Protein AF-A0A8J2JAC8-F1 (afdb_monomer_lite)

Radius of gyration: 37.21 Å; chains: 1; bounding box: 53×70×109 Å

pLDDT: mean 77.19, std 16.53, range [46.81, 97.12]

Sequence (144 aa):
MFAICSVCLNGLDTLPEGAPRDWRTCTTECGHIFHVVCINEWWRSVMSQTQPGYMHQFACPVCRKTSMGPYVFQVYLSSQDRTELPVDSRVAELEAQNGELRANLELKIHELEKIKAALQRKLQKEPVDLCKDLEPKYKRESSA

Foldseek 3Di:
DFQAAPQPRHTLLDDDDVHPPQQFWWADPVGHIHGLVRLVVVQVVQVVPDDPPDDRFSADPPPRDTDPDPDIGTDDDPVNPPPDPPVVVVVVVVVVVVVVVVVVVVVVVVVVVVVVVVVVVVVVPDDPPPDDPDDDPDDDDDDD

Organism: NCBI:txid39272

InterPro domains:
  IPR001841 Zinc finger, RING-type [PS50089] (5-64)
  IPR001841 Zinc finger, RING-type [SM00184] (5-63)
  IPR018957 Zinc finger, C3HC4 RING-type [PF00097] (5-63)

Structure (mmCIF, N/CA/C/O backbone):
data_AF-A0A8J2JAC8-F1
#
_entry.id   AF-A0A8J2JAC8-F1
#
loop_
_atom_site.group_PDB
_atom_site.id
_atom_site.type_symbol
_atom_site.label_atom_id
_atom_site.label_alt_id
_atom_site.label_comp_id
_atom_site.label_asym_id
_atom_site.label_entity_id
_atom_site.label_seq_id
_atom_site.pdbx_PDB_ins_code
_atom_site.Cartn_x
_atom_site.Cartn_y
_atom_site.Cartn_z
_atom_site.occupancy
_atom_site.B_iso_or_equiv
_atom_site.auth_seq_id
_atom_site.auth_comp_id
_atom_site.auth_asym_id
_atom_site.auth_atom_id
_atom_site.pdbx_PDB_model_num
ATOM 1 N N . MET A 1 1 ? 3.297 -17.879 -13.450 1.00 51.94 1 MET A N 1
ATOM 2 C CA . MET A 1 1 ? 3.959 -16.765 -14.157 1.00 51.94 1 MET A CA 1
ATOM 3 C C . MET A 1 1 ? 4.384 -15.782 -13.085 1.00 51.94 1 MET A C 1
ATOM 5 O O . MET A 1 1 ? 3.515 -15.352 -12.341 1.00 51.94 1 MET A O 1
ATOM 9 N N . PHE A 1 2 ? 5.681 -15.526 -12.922 1.00 66.06 2 PHE A N 1
ATOM 10 C CA . PHE A 1 2 ? 6.160 -14.545 -11.946 1.00 66.06 2 PHE A CA 1
ATOM 11 C C . PHE A 1 2 ? 6.122 -13.170 -12.602 1.00 66.06 2 PHE A C 1
ATOM 13 O O . PHE A 1 2 ? 6.653 -13.000 -13.700 1.00 66.06 2 PHE A O 1
ATOM 20 N N . ALA A 1 3 ? 5.448 -12.217 -11.969 1.00 83.06 3 ALA A N 1
ATOM 21 C CA . ALA A 1 3 ? 5.457 -10.839 -12.424 1.00 83.06 3 ALA A CA 1
ATOM 22 C C . ALA A 1 3 ? 6.656 -10.140 -11.766 1.00 83.06 3 ALA A C 1
ATOM 24 O O . ALA A 1 3 ? 6.818 -10.204 -10.549 1.00 83.06 3 ALA A O 1
ATOM 25 N N . ILE A 1 4 ? 7.514 -9.515 -12.573 1.00 89.12 4 ILE A N 1
ATOM 26 C CA . ILE A 1 4 ? 8.732 -8.840 -12.109 1.00 89.12 4 ILE A CA 1
ATOM 27 C C . ILE A 1 4 ? 8.602 -7.329 -12.277 1.00 89.12 4 ILE A C 1
ATOM 29 O O . ILE A 1 4 ? 7.976 -6.841 -13.221 1.00 89.12 4 ILE A O 1
ATOM 33 N N . CYS A 1 5 ? 9.202 -6.576 -11.362 1.00 90.81 5 CYS A N 1
ATOM 34 C CA . CYS A 1 5 ? 9.286 -5.130 -11.477 1.00 90.81 5 CYS A CA 1
ATOM 35 C C . CYS A 1 5 ? 10.233 -4.764 -12.617 1.00 90.81 5 CYS A C 1
ATOM 37 O O . CYS A 1 5 ? 11.400 -5.146 -12.609 1.00 90.81 5 CYS A O 1
ATOM 39 N N . SER A 1 6 ? 9.776 -3.940 -13.557 1.00 92.25 6 SER A N 1
ATOM 40 C CA . SER A 1 6 ? 10.593 -3.586 -14.728 1.00 92.25 6 SER A CA 1
ATOM 41 C C . SER A 1 6 ? 11.713 -2.570 -14.433 1.00 92.25 6 SER A C 1
ATOM 43 O O . SER A 1 6 ? 12.442 -2.191 -15.342 1.00 92.25 6 SER A O 1
ATOM 45 N N . VAL A 1 7 ? 11.843 -2.103 -13.182 1.00 91.19 7 VAL A N 1
ATOM 46 C CA . VAL A 1 7 ? 12.922 -1.198 -12.737 1.00 91.19 7 VAL A CA 1
ATOM 47 C C . VAL A 1 7 ? 13.983 -1.952 -11.939 1.00 91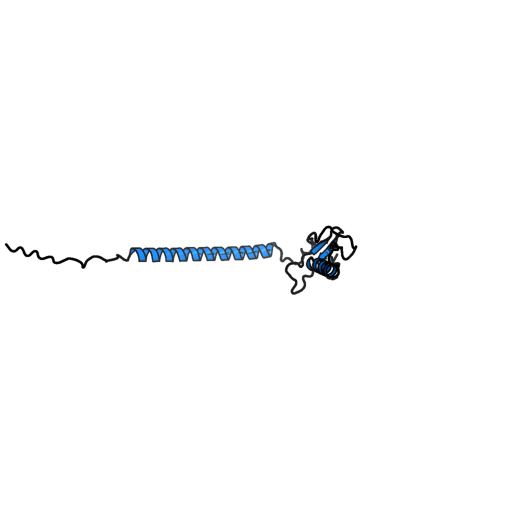.19 7 VAL A C 1
ATOM 49 O O . VAL A 1 7 ? 15.156 -1.879 -12.279 1.00 91.19 7 VAL A O 1
ATOM 52 N N . CYS A 1 8 ? 13.591 -2.682 -10.889 1.00 90.25 8 CYS A N 1
ATOM 53 C CA . CYS A 1 8 ? 14.546 -3.395 -10.030 1.00 90.25 8 CYS A CA 1
ATOM 54 C C . CYS A 1 8 ? 14.734 -4.871 -10.394 1.00 90.25 8 CYS A C 1
ATOM 56 O O . CYS A 1 8 ? 15.570 -5.527 -9.788 1.00 90.25 8 CYS A O 1
ATOM 58 N N . LEU A 1 9 ? 13.958 -5.396 -11.349 1.00 89.69 9 LEU A N 1
ATOM 59 C CA . LEU A 1 9 ? 13.993 -6.787 -11.824 1.00 89.69 9 LEU A CA 1
ATOM 60 C C . LEU A 1 9 ? 13.663 -7.854 -10.764 1.00 89.69 9 LEU A C 1
ATOM 62 O O . LEU A 1 9 ? 13.694 -9.044 -11.063 1.00 89.69 9 LEU A O 1
ATOM 66 N N . ASN A 1 10 ? 13.280 -7.440 -9.556 1.00 87.12 10 ASN A N 1
ATOM 67 C CA . ASN A 1 10 ? 12.828 -8.333 -8.493 1.00 87.12 10 ASN A CA 1
ATOM 68 C C . ASN A 1 10 ? 11.368 -8.758 -8.701 1.00 87.12 10 ASN A C 1
ATOM 70 O O . ASN A 1 10 ? 10.592 -8.058 -9.362 1.00 87.12 10 ASN A O 1
ATOM 74 N N . GLY A 1 11 ? 10.993 -9.885 -8.091 1.00 85.25 11 GLY A N 1
ATOM 75 C CA . GLY A 1 11 ? 9.607 -10.343 -8.033 1.00 85.25 11 GLY A CA 1
ATOM 76 C C . GLY A 1 11 ? 8.701 -9.305 -7.372 1.00 85.25 11 GLY A C 1
ATOM 77 O O . GLY A 1 11 ? 9.076 -8.680 -6.378 1.00 85.25 11 GLY A O 1
ATOM 78 N N . LEU A 1 12 ? 7.511 -9.109 -7.940 1.00 83.56 12 LEU A N 1
ATOM 79 C CA . LEU A 1 12 ? 6.480 -8.217 -7.390 1.00 83.56 12 LEU A CA 1
ATOM 80 C C . LEU A 1 12 ? 5.756 -8.821 -6.173 1.00 83.56 12 LEU A C 1
ATOM 82 O O . LEU A 1 12 ? 4.984 -8.145 -5.497 1.00 83.56 12 LEU A O 1
ATOM 86 N N . ASP A 1 13 ? 5.994 -10.103 -5.916 1.00 73.00 13 ASP A N 1
ATOM 87 C CA . ASP A 1 13 ? 5.496 -10.901 -4.798 1.00 73.00 13 ASP A CA 1
ATOM 88 C C . ASP A 1 13 ? 6.452 -10.913 -3.596 1.00 73.00 13 ASP A C 1
ATOM 90 O O . ASP A 1 13 ? 6.022 -11.126 -2.464 1.00 73.00 13 ASP A O 1
ATOM 94 N N . THR A 1 14 ? 7.737 -10.642 -3.811 1.00 67.94 14 THR A N 1
ATOM 95 C CA . THR A 1 14 ? 8.724 -10.542 -2.735 1.00 67.94 14 THR A CA 1
ATOM 96 C C . THR A 1 14 ? 8.674 -9.171 -2.079 1.00 67.94 14 THR A C 1
ATOM 98 O O . THR A 1 14 ? 9.093 -8.194 -2.692 1.00 67.94 14 THR A O 1
ATOM 101 N N . LEU A 1 15 ? 8.199 -9.101 -0.831 1.00 64.19 15 LEU A N 1
ATOM 102 C CA . LEU A 1 15 ? 8.388 -7.943 0.046 1.00 64.19 15 LEU A CA 1
ATOM 103 C C . LEU A 1 15 ? 9.831 -7.982 0.592 1.00 64.19 15 LEU A C 1
ATOM 105 O O . LEU A 1 15 ? 10.165 -8.926 1.310 1.00 64.19 15 LEU A O 1
ATOM 109 N N . PRO A 1 16 ? 10.709 -7.017 0.275 1.00 55.47 16 PRO A N 1
ATOM 110 C CA . PRO A 1 16 ? 12.035 -6.965 0.860 1.00 55.47 16 PRO A CA 1
ATOM 111 C C . PRO A 1 16 ? 11.930 -6.745 2.362 1.00 55.47 16 PRO A C 1
ATOM 113 O O . PRO A 1 16 ? 11.091 -5.979 2.846 1.00 55.47 16 PRO A O 1
ATOM 116 N N . GLU A 1 17 ? 12.833 -7.375 3.098 1.00 51.84 17 GLU A N 1
ATOM 117 C CA . GLU A 1 17 ? 13.002 -7.119 4.518 1.00 51.84 17 GLU A CA 1
ATOM 118 C C . GLU A 1 17 ? 13.353 -5.632 4.724 1.00 51.84 17 GLU A C 1
ATOM 120 O O . GLU A 1 17 ? 14.308 -5.116 4.143 1.00 51.84 17 GLU A O 1
ATOM 125 N N . GLY A 1 18 ? 12.522 -4.906 5.481 1.00 59.12 18 GLY A N 1
ATOM 126 C CA . GLY A 1 18 ? 12.661 -3.457 5.682 1.00 59.12 18 GLY A CA 1
ATOM 127 C C . GLY A 1 18 ? 12.004 -2.566 4.617 1.00 59.12 18 GLY A C 1
ATOM 128 O O . GLY A 1 18 ? 12.219 -1.352 4.632 1.00 59.12 18 GLY A O 1
ATOM 129 N N . ALA A 1 19 ? 11.197 -3.120 3.706 1.00 57.69 19 ALA A N 1
ATOM 130 C CA . ALA A 1 19 ? 10.521 -2.318 2.692 1.00 57.69 19 ALA A CA 1
ATOM 131 C C . ALA A 1 19 ? 9.558 -1.277 3.309 1.00 57.69 19 ALA A C 1
ATOM 133 O O . ALA A 1 19 ? 8.808 -1.585 4.242 1.00 57.69 19 ALA A O 1
ATOM 134 N N . PRO A 1 20 ? 9.539 -0.035 2.789 1.00 60.84 20 PRO A N 1
ATOM 135 C CA . PRO A 1 20 ? 8.592 0.986 3.221 1.00 60.84 20 PRO A CA 1
ATOM 136 C C . PRO A 1 20 ? 7.145 0.565 2.908 1.00 60.84 20 PRO A C 1
ATOM 138 O O . PRO A 1 20 ? 6.898 -0.268 2.037 1.00 60.84 20 PRO A O 1
ATOM 141 N N . ARG A 1 21 ? 6.170 1.203 3.578 1.00 58.69 21 ARG A N 1
ATOM 142 C CA . ARG A 1 21 ? 4.720 0.894 3.498 1.00 58.69 21 ARG A CA 1
ATOM 143 C C . ARG A 1 21 ? 4.120 0.878 2.076 1.00 58.69 21 ARG A C 1
ATOM 145 O O . ARG A 1 21 ? 3.005 0.400 1.909 1.00 58.69 21 ARG A O 1
ATOM 152 N N . ASP A 1 22 ? 4.850 1.359 1.068 1.00 63.75 22 ASP A N 1
ATOM 153 C CA . ASP A 1 22 ? 4.418 1.472 -0.328 1.00 63.75 22 ASP A CA 1
ATOM 154 C C . ASP A 1 22 ? 5.115 0.505 -1.300 1.00 63.75 22 ASP A C 1
ATOM 156 O O . ASP A 1 22 ? 5.265 0.807 -2.481 1.00 63.75 22 ASP A O 1
ATOM 160 N N . TRP A 1 23 ? 5.452 -0.715 -0.871 1.00 73.44 23 TRP A N 1
ATOM 161 C CA . TRP A 1 23 ? 5.887 -1.802 -1.775 1.00 73.44 23 TRP A CA 1
ATOM 162 C C . TRP A 1 23 ? 4.789 -2.317 -2.738 1.00 73.44 23 TRP A C 1
ATOM 164 O O . TRP A 1 23 ? 4.925 -3.335 -3.410 1.00 73.44 23 TRP A O 1
ATOM 174 N N . ARG A 1 24 ? 3.655 -1.622 -2.820 1.00 83.94 24 ARG A N 1
ATOM 175 C CA . ARG A 1 24 ? 2.519 -2.013 -3.654 1.00 83.94 24 ARG A CA 1
ATOM 176 C C . ARG A 1 24 ? 2.924 -2.072 -5.126 1.00 83.94 24 ARG A C 1
ATOM 178 O O . ARG A 1 24 ? 3.774 -1.312 -5.589 1.00 83.94 24 ARG A O 1
ATOM 185 N N . THR A 1 25 ? 2.281 -2.967 -5.865 1.00 89.06 25 THR A N 1
ATOM 186 C CA . THR A 1 25 ? 2.471 -3.078 -7.311 1.00 89.06 25 THR A CA 1
ATOM 187 C C . THR A 1 25 ? 1.625 -2.029 -8.026 1.00 89.06 25 THR A C 1
ATOM 189 O O . THR A 1 25 ? 0.488 -1.749 -7.639 1.00 89.06 25 THR A O 1
ATOM 192 N N . CYS A 1 26 ? 2.164 -1.442 -9.087 1.00 90.50 26 CYS A N 1
ATOM 193 C CA . CYS A 1 26 ? 1.444 -0.515 -9.944 1.00 90.50 26 CYS A CA 1
ATOM 194 C C . CYS A 1 26 ? 1.808 -0.688 -11.417 1.00 90.50 26 CYS A C 1
ATOM 196 O O . CYS A 1 26 ? 2.837 -1.266 -11.767 1.00 90.50 26 CYS A O 1
ATOM 198 N N . THR A 1 27 ? 0.985 -0.116 -12.286 1.00 92.00 27 THR A N 1
ATOM 199 C CA . THR A 1 27 ? 1.231 -0.023 -13.718 1.00 92.00 27 THR A CA 1
ATOM 200 C C . THR A 1 27 ? 1.075 1.410 -14.212 1.00 92.00 27 THR A C 1
ATOM 202 O O . THR A 1 27 ? 0.404 2.239 -13.598 1.00 92.00 27 THR A O 1
ATOM 205 N N . THR A 1 28 ? 1.725 1.709 -15.328 1.00 90.12 28 THR A N 1
ATOM 206 C CA . THR A 1 28 ? 1.517 2.957 -16.076 1.00 90.12 28 THR A CA 1
ATOM 207 C C . THR A 1 28 ? 0.477 2.728 -17.175 1.00 90.12 28 THR A C 1
ATOM 209 O O . THR A 1 28 ? 0.118 1.592 -17.470 1.00 90.12 28 THR A O 1
ATOM 212 N N . GLU A 1 29 ? 0.033 3.784 -17.858 1.00 88.56 29 GLU A N 1
ATOM 213 C CA . GLU A 1 29 ? -0.930 3.691 -18.975 1.00 88.56 29 GLU A CA 1
ATOM 214 C C . GLU A 1 29 ? -0.500 2.753 -20.117 1.00 88.56 29 GLU A C 1
ATOM 216 O O . GLU A 1 29 ? -1.310 2.361 -20.952 1.00 88.56 29 GLU A O 1
ATOM 221 N N . CYS A 1 30 ? 0.790 2.428 -20.205 1.00 90.44 30 CYS A N 1
ATOM 222 C CA . CYS A 1 30 ? 1.319 1.508 -21.207 1.00 90.44 30 CYS A CA 1
ATOM 223 C C . CYS A 1 30 ? 1.331 0.036 -20.765 1.00 90.44 30 CYS A C 1
ATOM 225 O O . CYS A 1 30 ? 1.813 -0.801 -21.521 1.00 90.44 30 CYS A O 1
ATOM 227 N N . GLY A 1 31 ? 0.843 -0.285 -19.562 1.00 89.50 31 GLY A N 1
ATOM 228 C CA . GLY A 1 31 ? 0.707 -1.660 -19.072 1.00 89.50 31 GLY A CA 1
ATOM 229 C C . GLY A 1 31 ? 1.974 -2.280 -18.471 1.00 89.50 31 GLY A C 1
ATOM 230 O O . GLY A 1 31 ? 1.918 -3.395 -17.963 1.00 89.50 31 GLY A O 1
ATOM 231 N N . HIS A 1 32 ? 3.114 -1.580 -18.468 1.00 91.94 32 HIS A N 1
ATOM 232 C CA . HIS A 1 32 ? 4.319 -2.062 -17.779 1.00 91.94 32 HIS A CA 1
ATOM 233 C C . HIS A 1 32 ? 4.148 -1.985 -16.261 1.00 91.94 32 HIS A C 1
ATOM 235 O O . HIS A 1 32 ? 3.536 -1.038 -15.758 1.00 91.94 32 HIS A O 1
ATOM 241 N N . ILE A 1 33 ? 4.679 -2.978 -15.546 1.00 91.88 33 ILE A N 1
ATOM 242 C CA . ILE A 1 33 ? 4.425 -3.194 -14.119 1.00 91.88 33 ILE A CA 1
ATOM 243 C C . ILE A 1 33 ? 5.689 -2.916 -13.293 1.00 91.88 33 ILE A C 1
ATOM 245 O O . ILE A 1 33 ? 6.812 -3.257 -13.689 1.00 91.88 33 ILE A O 1
ATOM 249 N N . PHE A 1 34 ? 5.491 -2.285 -12.137 1.00 91.88 34 PHE A N 1
ATOM 250 C CA . PHE A 1 34 ? 6.533 -1.794 -11.241 1.00 91.88 34 PHE A CA 1
ATOM 251 C C . PHE A 1 34 ? 6.101 -1.917 -9.775 1.00 91.88 34 PHE A C 1
ATOM 253 O O . PHE A 1 34 ? 4.909 -1.979 -9.481 1.00 91.88 34 PHE A O 1
ATOM 260 N N . HIS A 1 35 ? 7.055 -1.836 -8.847 1.00 89.69 35 HIS A N 1
ATOM 261 C CA . HIS A 1 35 ? 6.745 -1.374 -7.493 1.00 89.69 35 HIS A CA 1
ATOM 262 C C . HIS A 1 35 ? 6.509 0.138 -7.510 1.00 89.69 35 HIS A C 1
ATOM 264 O O . HIS A 1 35 ? 7.239 0.869 -8.192 1.00 89.69 35 HIS A O 1
ATOM 270 N N . VAL A 1 36 ? 5.560 0.614 -6.703 1.00 89.69 36 VAL A N 1
ATOM 271 C CA . VAL A 1 36 ? 5.261 2.047 -6.540 1.00 89.69 36 VAL A CA 1
ATOM 272 C C . VAL A 1 36 ? 6.514 2.827 -6.134 1.00 89.69 36 VAL A C 1
ATOM 274 O O . VAL A 1 36 ? 6.775 3.901 -6.675 1.00 89.69 36 VAL A O 1
ATOM 277 N N . VAL A 1 37 ? 7.342 2.282 -5.237 1.00 89.00 37 VAL A N 1
ATOM 278 C CA . VAL A 1 37 ? 8.607 2.929 -4.844 1.00 89.00 37 VAL A CA 1
ATOM 279 C C . VAL A 1 37 ? 9.576 3.079 -6.015 1.00 89.00 37 VAL A C 1
ATOM 281 O O . VAL A 1 37 ? 10.108 4.165 -6.231 1.00 89.00 37 VAL A O 1
ATOM 284 N N . CYS A 1 38 ? 9.743 2.028 -6.822 1.00 90.69 38 CYS A N 1
ATOM 285 C CA . CYS A 1 38 ? 10.737 2.001 -7.889 1.00 90.69 38 CYS A CA 1
ATOM 286 C C . CYS A 1 38 ? 10.418 3.007 -9.000 1.00 90.69 38 CYS A C 1
ATOM 288 O O . CYS A 1 38 ? 11.308 3.714 -9.468 1.00 90.69 38 CYS A O 1
ATOM 290 N N . ILE A 1 39 ? 9.152 3.095 -9.424 1.00 90.88 39 ILE A N 1
ATOM 291 C CA . ILE A 1 39 ? 8.757 4.046 -10.474 1.00 90.88 39 ILE A CA 1
ATOM 292 C C . ILE A 1 39 ? 8.847 5.499 -9.988 1.00 90.88 39 ILE A C 1
ATOM 294 O O . ILE A 1 39 ? 9.278 6.378 -10.734 1.00 90.88 39 ILE A O 1
ATOM 298 N N . ASN A 1 40 ? 8.525 5.750 -8.717 1.00 89.31 40 ASN A N 1
ATOM 299 C CA . ASN A 1 40 ? 8.637 7.080 -8.126 1.00 89.31 40 ASN A CA 1
ATOM 300 C C . ASN A 1 40 ? 10.096 7.537 -8.007 1.00 89.31 40 ASN A C 1
ATOM 302 O O . ASN A 1 40 ? 10.409 8.683 -8.329 1.00 89.31 40 ASN A O 1
ATOM 306 N N . GLU A 1 41 ? 10.997 6.663 -7.558 1.00 89.69 41 GLU A N 1
ATOM 307 C CA . GLU A 1 41 ? 12.433 6.962 -7.498 1.00 89.69 41 GLU A CA 1
ATOM 308 C C . GLU A 1 41 ? 13.025 7.213 -8.882 1.00 89.69 41 GLU A C 1
ATOM 310 O O . GLU A 1 41 ? 13.773 8.176 -9.063 1.00 89.69 41 GLU A O 1
ATOM 315 N N . TRP A 1 42 ? 12.625 6.412 -9.872 1.00 90.19 42 TRP A N 1
ATOM 316 C CA . TRP A 1 42 ? 13.006 6.630 -11.261 1.00 90.19 42 TRP A CA 1
ATOM 317 C C . TRP A 1 42 ? 12.602 8.025 -11.747 1.00 90.19 42 TRP A C 1
ATOM 319 O O . TRP A 1 42 ? 13.447 8.782 -12.227 1.00 90.19 42 TRP A O 1
ATOM 329 N N . TRP A 1 43 ? 11.333 8.411 -11.578 1.00 89.75 43 TRP A N 1
ATOM 330 C CA . TRP A 1 43 ? 10.872 9.736 -11.993 1.00 89.75 43 TRP A CA 1
ATOM 331 C C . TRP A 1 43 ? 11.606 10.864 -11.274 1.00 89.75 43 TRP A C 1
ATOM 333 O O . TRP A 1 43 ? 12.009 11.821 -11.930 1.00 89.75 43 TRP A O 1
ATOM 343 N N . ARG A 1 44 ? 11.862 10.738 -9.966 1.00 87.62 44 ARG A N 1
ATOM 344 C CA . ARG A 1 44 ? 12.671 11.727 -9.230 1.00 87.62 44 ARG A CA 1
ATOM 345 C C . ARG A 1 44 ? 14.087 11.852 -9.796 1.00 87.62 44 ARG A C 1
ATOM 347 O O . ARG A 1 44 ? 14.580 12.969 -9.920 1.00 87.62 44 ARG A O 1
ATOM 354 N N . SER A 1 45 ? 14.724 10.734 -10.153 1.00 85.38 45 SER A N 1
ATOM 355 C CA . SER A 1 45 ? 16.072 10.722 -10.739 1.00 85.38 45 SER A CA 1
ATOM 356 C C . SER A 1 45 ? 16.118 11.393 -12.114 1.00 85.38 45 SER A C 1
ATOM 358 O O . SER A 1 45 ? 17.045 12.142 -12.409 1.00 85.38 45 SER A O 1
ATOM 360 N N . VAL A 1 46 ? 15.101 11.174 -12.950 1.00 82.06 46 VAL A N 1
ATOM 361 C CA . VAL A 1 46 ? 15.007 11.830 -14.262 1.00 82.06 46 VAL A CA 1
ATOM 362 C C . VAL A 1 46 ? 14.726 13.327 -14.102 1.00 82.06 46 VAL A C 1
ATOM 364 O O . VAL A 1 46 ? 15.321 14.149 -14.793 1.00 82.06 46 VAL A O 1
ATOM 367 N N . MET A 1 47 ? 13.862 13.705 -13.158 1.00 76.25 47 MET A N 1
ATOM 368 C CA . MET A 1 47 ? 13.534 15.109 -12.898 1.00 76.25 47 MET A CA 1
ATOM 369 C C . MET A 1 47 ? 14.710 15.921 -12.369 1.00 76.25 47 MET A C 1
ATOM 371 O O . MET A 1 47 ? 14.867 17.075 -12.763 1.00 76.25 47 MET A O 1
ATOM 375 N N . SER A 1 48 ? 15.545 15.341 -11.501 1.00 72.00 48 SER A N 1
ATOM 376 C CA . SER A 1 48 ? 16.723 16.037 -10.971 1.00 72.00 48 SER A CA 1
ATOM 377 C C . SER A 1 48 ? 17.787 16.312 -12.039 1.00 72.00 48 SER A C 1
ATOM 379 O O . SER A 1 48 ? 18.652 17.158 -11.829 1.00 72.00 48 SER A O 1
ATOM 381 N N . GLN A 1 49 ? 17.708 15.640 -13.193 1.00 69.00 49 GLN A N 1
ATOM 382 C CA . GLN A 1 49 ? 18.593 15.849 -14.341 1.00 69.00 49 GLN A CA 1
ATOM 383 C C . GLN A 1 49 ? 18.041 16.865 -15.355 1.00 69.00 49 GLN A C 1
ATOM 385 O O . GLN A 1 49 ? 18.781 17.319 -16.229 1.00 69.00 49 GLN A O 1
ATOM 390 N N . THR A 1 50 ? 16.760 17.242 -15.269 1.00 65.75 50 THR A N 1
ATOM 391 C CA . THR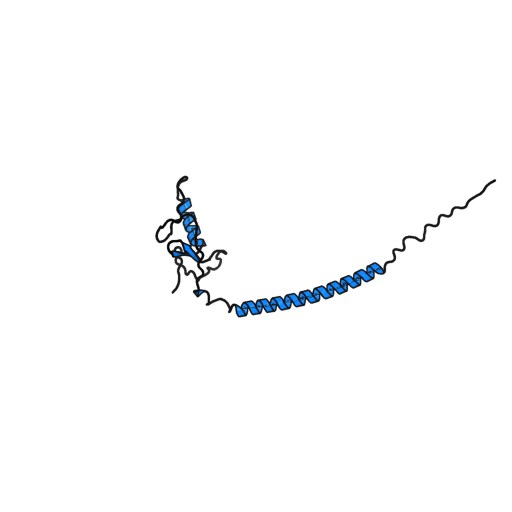 A 1 50 ? 16.147 18.198 -16.207 1.00 65.75 50 THR A CA 1
ATOM 392 C C . THR A 1 50 ? 16.368 19.653 -15.786 1.00 65.75 50 THR A C 1
ATOM 394 O O . THR A 1 50 ? 16.206 20.001 -14.620 1.00 65.75 50 THR A O 1
ATOM 397 N N . GLN A 1 51 ? 16.737 20.514 -16.744 1.00 60.25 51 GLN A N 1
ATOM 398 C CA . GLN A 1 51 ? 16.979 21.942 -16.502 1.00 60.25 51 GLN A CA 1
ATOM 399 C C . GLN A 1 51 ? 15.709 22.683 -16.034 1.00 60.25 51 GLN A C 1
ATOM 401 O O . GLN A 1 51 ? 14.602 22.328 -16.458 1.00 60.25 51 GLN A O 1
ATOM 406 N N . PRO A 1 52 ? 15.847 23.758 -15.230 1.00 57.16 52 PRO A N 1
ATOM 407 C CA . PRO A 1 52 ? 14.720 24.596 -14.829 1.00 57.16 52 PRO A CA 1
ATOM 408 C C . PRO A 1 52 ? 14.008 25.176 -16.059 1.00 57.16 52 PRO A C 1
ATOM 410 O O . PRO A 1 52 ? 14.635 25.840 -16.881 1.00 57.16 52 PRO A O 1
ATOM 413 N N . GLY A 1 53 ? 12.701 24.928 -16.186 1.00 61.72 53 GLY A N 1
ATOM 414 C CA . GLY A 1 53 ? 11.864 25.455 -17.274 1.00 61.72 53 GLY A CA 1
ATOM 415 C C . GLY A 1 53 ? 11.405 24.428 -18.313 1.00 61.72 53 GLY A C 1
ATOM 416 O O . GLY A 1 53 ? 10.533 24.748 -19.118 1.00 61.72 53 GLY A O 1
ATOM 417 N N . TYR A 1 54 ? 11.911 23.190 -18.278 1.00 61.19 54 TYR A N 1
ATOM 418 C CA . TYR A 1 54 ? 11.344 22.094 -19.069 1.00 61.19 54 TYR A CA 1
ATOM 419 C C . TYR A 1 54 ? 10.202 21.411 -18.315 1.00 61.19 54 TYR A C 1
ATOM 421 O O . TYR A 1 54 ? 10.313 21.092 -17.133 1.00 61.19 54 TYR A O 1
ATOM 429 N N . MET A 1 55 ? 9.092 21.170 -19.015 1.00 62.28 55 MET A N 1
ATOM 430 C CA . MET A 1 55 ? 7.947 20.450 -18.465 1.00 62.28 55 MET A CA 1
ATOM 431 C C . MET A 1 55 ? 8.382 19.021 -18.107 1.00 62.28 55 MET A C 1
ATOM 433 O O . MET A 1 55 ? 8.836 18.279 -18.979 1.00 62.28 55 MET A O 1
ATOM 437 N N . HIS A 1 56 ? 8.280 18.640 -16.831 1.00 66.06 56 HIS A N 1
ATOM 438 C CA . HIS A 1 56 ? 8.702 17.315 -16.381 1.00 66.06 56 HIS A CA 1
ATOM 439 C C . HIS A 1 56 ? 7.860 16.227 -17.054 1.00 66.06 56 HIS A C 1
ATOM 441 O O . HIS A 1 56 ? 6.637 16.184 -16.905 1.00 66.06 56 HIS A O 1
ATOM 447 N N . GLN A 1 57 ? 8.521 15.340 -17.797 1.00 73.12 57 GLN A N 1
ATOM 448 C CA . GLN A 1 57 ? 7.865 14.230 -18.475 1.00 73.12 57 GLN A CA 1
ATOM 449 C C . GLN A 1 57 ? 7.995 12.961 -17.637 1.00 73.12 57 GLN A C 1
ATOM 451 O O . GLN A 1 57 ? 9.088 12.447 -17.403 1.00 73.12 57 GLN A O 1
ATOM 456 N N . PHE A 1 58 ? 6.853 12.436 -17.206 1.00 85.50 58 PHE A N 1
ATOM 457 C CA . PHE A 1 58 ? 6.760 11.158 -16.512 1.00 85.50 58 PHE A CA 1
ATOM 458 C C . PHE A 1 58 ? 6.786 10.036 -17.545 1.00 85.50 58 PHE A C 1
ATOM 460 O O . PHE A 1 58 ? 5.749 9.587 -18.027 1.00 85.50 58 PHE A O 1
ATOM 467 N N . ALA A 1 59 ? 7.983 9.630 -17.959 1.00 88.75 59 ALA A N 1
ATOM 468 C CA . ALA A 1 59 ? 8.156 8.586 -18.961 1.00 88.75 59 ALA A CA 1
ATOM 469 C C . ALA A 1 59 ? 8.202 7.195 -18.321 1.00 88.75 59 ALA A C 1
ATOM 471 O O . ALA A 1 59 ? 8.813 6.997 -17.267 1.00 88.75 59 ALA A O 1
ATOM 472 N N . CYS A 1 60 ? 7.591 6.216 -18.986 1.00 90.62 60 CYS A N 1
ATOM 473 C CA . CYS A 1 60 ? 7.763 4.810 -18.642 1.00 90.62 60 CYS A CA 1
ATOM 474 C C . CYS A 1 60 ? 9.241 4.390 -18.816 1.00 90.62 60 CYS A C 1
ATOM 476 O O . CYS A 1 60 ? 9.784 4.584 -19.906 1.00 90.62 60 CYS A O 1
ATOM 478 N N . PRO A 1 61 ? 9.881 3.753 -17.814 1.00 90.75 61 PRO A N 1
ATOM 479 C CA . PRO A 1 61 ? 11.255 3.251 -17.925 1.00 90.75 61 PRO A CA 1
ATOM 480 C C . PRO A 1 61 ? 11.463 2.257 -19.076 1.00 90.75 61 PRO A C 1
ATOM 482 O O . PRO A 1 61 ? 12.560 2.159 -19.616 1.00 90.75 61 PRO A O 1
ATOM 485 N N . VAL A 1 62 ? 10.408 1.530 -19.461 1.00 92.94 62 VAL A N 1
ATOM 486 C CA . VAL A 1 62 ? 10.490 0.440 -20.442 1.00 92.94 62 VAL A CA 1
ATOM 487 C C . VAL A 1 62 ? 10.275 0.943 -21.867 1.00 92.94 62 VAL A C 1
ATOM 489 O O . VAL A 1 62 ? 11.132 0.768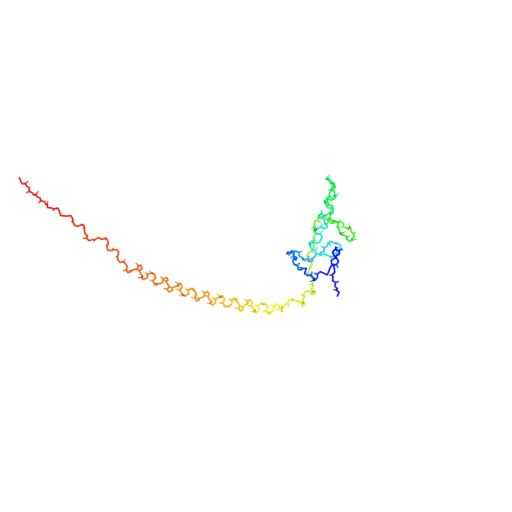 -22.726 1.00 92.94 62 VAL A O 1
ATOM 492 N N . CYS A 1 63 ? 9.137 1.590 -22.133 1.00 92.69 63 CYS A N 1
ATOM 493 C CA . CYS A 1 63 ? 8.755 1.995 -23.491 1.00 92.69 63 CYS A CA 1
ATOM 494 C C . CYS A 1 63 ? 8.861 3.500 -23.750 1.00 92.69 63 CYS A C 1
ATOM 496 O O . CYS A 1 63 ? 8.542 3.949 -24.848 1.00 92.69 63 CYS A O 1
ATOM 498 N N . ARG A 1 64 ? 9.259 4.292 -22.745 1.00 89.75 64 ARG A N 1
ATOM 499 C CA . ARG A 1 64 ? 9.394 5.758 -22.811 1.00 89.75 64 ARG A CA 1
ATOM 500 C C . ARG A 1 64 ? 8.120 6.526 -23.170 1.00 89.75 64 ARG A C 1
ATOM 502 O O . ARG A 1 64 ? 8.186 7.739 -23.342 1.00 89.75 64 ARG A O 1
ATOM 509 N N . LYS A 1 65 ? 6.956 5.866 -23.223 1.00 89.12 65 LYS A N 1
ATOM 510 C CA . LYS A 1 65 ? 5.666 6.553 -23.345 1.00 89.12 65 LYS A CA 1
ATOM 511 C C . LYS A 1 65 ? 5.514 7.518 -22.168 1.00 89.12 65 LYS A C 1
ATOM 513 O O . LYS A 1 65 ? 5.663 7.114 -21.014 1.00 89.12 65 LYS A O 1
ATOM 518 N N . THR A 1 66 ? 5.269 8.782 -22.483 1.00 85.94 66 THR A N 1
ATOM 519 C CA . THR A 1 66 ? 5.078 9.862 -21.515 1.00 85.94 66 THR A CA 1
ATOM 520 C C . THR A 1 66 ? 3.644 9.865 -21.009 1.00 85.94 66 THR A C 1
ATOM 522 O O . THR A 1 66 ? 2.716 9.861 -21.819 1.00 85.94 66 THR A O 1
ATOM 525 N N . SER A 1 67 ? 3.471 9.919 -19.695 1.00 78.12 67 SER A N 1
ATOM 526 C CA . SER A 1 67 ? 2.176 10.102 -19.041 1.00 78.12 67 SER A CA 1
ATOM 527 C C . SER A 1 67 ? 1.939 11.577 -18.714 1.00 78.12 67 SER A C 1
ATOM 529 O O . SER A 1 67 ? 2.882 12.328 -18.438 1.00 78.12 67 SER A O 1
ATOM 531 N N . MET A 1 68 ? 0.671 11.994 -18.693 1.00 71.38 68 MET A N 1
ATOM 532 C CA . MET A 1 68 ? 0.260 13.311 -18.194 1.00 71.38 68 MET A CA 1
ATOM 533 C C . MET A 1 68 ? 0.320 13.345 -16.659 1.00 71.38 68 MET A C 1
ATOM 535 O O . MET A 1 68 ? -0.707 13.407 -16.001 1.00 71.38 68 MET A O 1
ATOM 539 N N . GLY A 1 69 ? 1.515 13.288 -16.069 1.00 74.62 69 GLY A N 1
ATOM 540 C CA . GLY A 1 69 ? 1.703 13.360 -14.613 1.00 74.62 69 GLY A CA 1
ATOM 541 C C . GLY A 1 69 ? 2.192 12.055 -13.965 1.00 74.62 69 GLY A C 1
ATOM 542 O O . GLY A 1 69 ? 2.338 11.043 -14.653 1.00 74.62 69 GLY A O 1
ATOM 543 N N . PRO A 1 70 ? 2.429 12.058 -12.635 1.00 76.75 70 PRO A N 1
ATOM 544 C CA . PRO A 1 70 ? 2.913 10.907 -11.861 1.00 76.75 70 PRO A CA 1
ATOM 545 C C . PRO A 1 70 ? 1.816 9.861 -11.611 1.00 76.75 70 PRO A C 1
ATOM 547 O O . PRO A 1 70 ? 1.759 9.247 -10.545 1.00 76.75 70 PRO A O 1
ATOM 550 N N . TYR A 1 71 ? 0.880 9.692 -12.541 1.00 80.38 71 TYR A N 1
ATOM 551 C CA . TYR A 1 71 ? -0.244 8.795 -12.332 1.00 80.38 71 TYR A CA 1
ATOM 552 C C . TYR A 1 71 ? 0.186 7.354 -12.590 1.00 80.38 71 TYR A C 1
ATOM 554 O O . TYR A 1 71 ? 0.654 6.995 -13.674 1.00 80.38 71 TYR A O 1
ATOM 562 N N . VAL A 1 72 ? 0.014 6.528 -11.563 1.00 87.12 72 VAL A N 1
ATOM 563 C CA . VAL A 1 72 ? 0.153 5.076 -11.631 1.00 87.12 72 VAL A CA 1
ATOM 564 C C . VAL A 1 72 ? -1.153 4.438 -11.185 1.00 87.12 72 VAL A C 1
ATOM 566 O O . VAL A 1 72 ? -1.814 4.921 -10.265 1.00 87.12 72 VAL A O 1
ATOM 569 N N . PHE A 1 73 ? -1.523 3.339 -11.828 1.00 89.50 73 PHE A N 1
ATOM 570 C CA . PHE A 1 73 ? -2.676 2.538 -11.443 1.00 89.50 73 PHE A CA 1
ATOM 571 C C . PHE A 1 73 ? -2.195 1.423 -10.527 1.00 89.50 73 PHE A C 1
ATOM 573 O O . PHE A 1 73 ? -1.320 0.646 -10.907 1.00 89.50 73 PHE A O 1
ATOM 580 N N . GLN A 1 74 ? -2.734 1.347 -9.313 1.00 88.00 74 GLN A N 1
ATOM 581 C CA . GLN A 1 74 ? -2.396 0.259 -8.403 1.00 88.00 74 GLN A CA 1
ATOM 582 C C . GLN A 1 74 ? -2.931 -1.064 -8.962 1.00 88.00 74 GLN A C 1
ATOM 584 O O . GLN A 1 74 ? -4.075 -1.139 -9.407 1.00 88.00 74 GLN A O 1
ATOM 589 N N . VAL A 1 75 ? -2.099 -2.104 -8.931 1.00 86.12 75 VAL A N 1
ATOM 590 C CA . VAL A 1 75 ? -2.456 -3.445 -9.398 1.00 86.12 75 VAL A CA 1
ATOM 591 C C . VAL A 1 75 ? -2.393 -4.398 -8.216 1.00 86.12 75 VAL A C 1
ATOM 593 O O . VAL A 1 75 ? -1.406 -4.428 -7.482 1.00 86.12 75 VAL A O 1
ATOM 596 N N . TYR A 1 76 ? -3.449 -5.187 -8.055 1.00 78.94 76 TYR A N 1
ATOM 597 C CA . TYR A 1 76 ? -3.513 -6.274 -7.089 1.00 78.94 76 TYR A CA 1
ATOM 598 C C . TYR A 1 76 ? -3.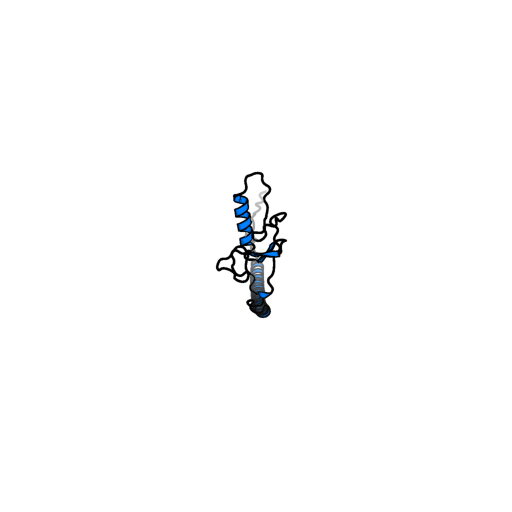238 -7.576 -7.838 1.00 78.94 76 TYR A C 1
ATOM 600 O O . TYR A 1 76 ? -3.990 -7.953 -8.737 1.00 78.94 76 TYR A O 1
ATOM 608 N N . LEU A 1 77 ? -2.115 -8.223 -7.527 1.00 71.25 77 LEU A N 1
ATOM 609 C CA . LEU A 1 77 ? -1.749 -9.491 -8.147 1.00 71.25 77 LEU A CA 1
ATOM 610 C C . LEU A 1 77 ? -2.512 -10.613 -7.439 1.00 71.25 77 LEU A C 1
ATOM 612 O O . LEU A 1 77 ? -2.261 -10.897 -6.272 1.00 71.25 77 LEU A O 1
ATOM 616 N N . SER A 1 78 ? -3.411 -11.281 -8.160 1.00 60.94 78 SER A N 1
ATOM 617 C CA . SER A 1 78 ? -4.229 -12.393 -7.651 1.00 60.94 78 SER A CA 1
ATOM 618 C C . SER A 1 78 ? -3.420 -13.624 -7.214 1.00 60.94 78 SER A C 1
ATOM 620 O O . SER A 1 78 ? -3.963 -14.553 -6.633 1.00 60.94 78 SER A O 1
ATOM 622 N N . SER A 1 79 ? -2.110 -13.658 -7.470 1.00 55.25 79 SER A N 1
ATOM 623 C CA . SER A 1 79 ? -1.219 -14.717 -6.986 1.00 55.25 79 SER A CA 1
ATOM 624 C C . SER A 1 79 ? -0.829 -14.577 -5.508 1.00 55.25 79 SER A C 1
ATOM 626 O O . SER A 1 79 ? -0.134 -15.456 -5.000 1.00 55.25 79 SER A O 1
ATOM 628 N N . GLN A 1 80 ? -1.261 -13.514 -4.818 1.00 50.69 80 GLN A N 1
ATOM 629 C CA . GLN A 1 80 ? -1.076 -13.349 -3.369 1.00 50.69 80 GLN A CA 1
ATOM 630 C C . GLN A 1 80 ? -1.999 -14.230 -2.504 1.00 50.69 80 GLN A C 1
ATOM 632 O O . GLN A 1 80 ? -1.778 -14.303 -1.301 1.00 50.69 80 GLN A O 1
ATOM 637 N N . ASP A 1 81 ? -2.894 -15.029 -3.098 1.00 48.09 81 ASP A N 1
ATOM 638 C CA . ASP A 1 81 ? -3.702 -16.048 -2.392 1.00 48.09 81 ASP A CA 1
ATOM 639 C C . ASP A 1 81 ? -2.886 -17.229 -1.810 1.00 48.09 81 ASP A C 1
ATOM 641 O O . ASP A 1 81 ? -3.446 -18.255 -1.427 1.00 48.09 81 ASP A O 1
ATOM 645 N N . ARG A 1 82 ? -1.548 -17.158 -1.767 1.00 48.38 82 ARG A N 1
ATOM 646 C CA . ARG A 1 82 ? -0.703 -18.281 -1.315 1.00 48.38 82 ARG A CA 1
ATOM 647 C C . ARG A 1 82 ? 0.014 -18.082 0.017 1.00 48.38 82 ARG A C 1
ATOM 649 O O . ARG A 1 82 ? 0.587 -19.049 0.511 1.00 48.38 82 ARG A O 1
ATOM 656 N N . THR A 1 83 ? -0.056 -16.901 0.628 1.00 50.66 83 THR A N 1
ATOM 657 C CA . THR A 1 83 ? 0.549 -16.655 1.956 1.00 50.66 83 THR A CA 1
ATOM 658 C C . THR A 1 83 ? -0.281 -15.756 2.862 1.00 50.66 83 THR A C 1
ATOM 660 O O . THR A 1 83 ? 0.220 -15.257 3.867 1.00 50.66 83 THR A O 1
ATOM 663 N N . GLU A 1 84 ? -1.565 -15.583 2.572 1.00 51.25 84 GLU A N 1
ATOM 664 C CA . GLU A 1 84 ? -2.488 -15.256 3.648 1.00 51.25 84 GLU A CA 1
ATOM 665 C C . GLU A 1 84 ? -2.717 -16.567 4.406 1.00 51.25 84 GLU A C 1
ATOM 667 O O . GLU A 1 84 ? -3.186 -17.554 3.836 1.00 51.25 84 GLU A O 1
ATOM 672 N N . LEU A 1 85 ? -2.351 -16.613 5.696 1.00 51.56 85 LEU A N 1
ATOM 673 C CA . LEU A 1 85 ? -3.063 -17.499 6.623 1.00 51.56 85 LEU A CA 1
ATOM 674 C C . LEU A 1 85 ? -4.541 -17.389 6.243 1.00 51.56 85 LEU A C 1
ATOM 676 O O . LEU A 1 85 ? -4.962 -16.240 6.072 1.00 51.56 85 LEU A O 1
ATOM 680 N N . PRO A 1 86 ? -5.277 -18.508 6.053 1.00 61.38 86 PRO A N 1
ATOM 681 C CA . PRO A 1 86 ? -6.631 -18.472 5.508 1.00 61.38 86 PRO A CA 1
ATOM 682 C C . PRO A 1 86 ? -7.343 -17.308 6.169 1.00 61.38 86 PRO A C 1
ATOM 684 O O . PRO A 1 86 ? -7.299 -17.240 7.398 1.00 61.38 86 PRO A O 1
ATOM 687 N N . VAL A 1 87 ? -7.849 -16.337 5.403 1.00 63.16 87 VAL A N 1
ATOM 688 C CA . VAL A 1 87 ? -8.428 -15.104 5.970 1.00 63.16 87 VAL A CA 1
ATOM 689 C C . VAL A 1 87 ? -9.373 -15.464 7.121 1.00 63.16 87 VAL A C 1
ATOM 691 O O . VAL A 1 87 ? -9.323 -14.854 8.184 1.00 63.16 87 VAL A O 1
ATOM 694 N N . ASP A 1 88 ? -10.081 -16.579 6.964 1.00 69.44 88 ASP A N 1
ATOM 695 C CA . ASP A 1 88 ? -10.895 -17.272 7.959 1.00 69.44 88 ASP A CA 1
ATOM 696 C C . ASP A 1 88 ? -10.188 -17.555 9.302 1.00 69.44 88 ASP A C 1
ATOM 698 O O . ASP A 1 88 ? -10.751 -17.297 10.359 1.00 69.44 88 ASP A O 1
ATOM 702 N N . SER A 1 89 ? -8.945 -18.041 9.305 1.00 74.12 89 SER A N 1
ATOM 703 C CA . SER A 1 89 ? -8.143 -18.291 10.511 1.00 74.12 89 SER A CA 1
ATOM 704 C C . SER A 1 89 ? -7.752 -17.003 11.233 1.00 74.12 89 SER A C 1
ATOM 706 O O . SER A 1 89 ? -7.752 -16.979 12.464 1.00 74.12 89 SER A O 1
ATOM 708 N N . ARG A 1 90 ? -7.401 -15.938 10.501 1.00 79.75 90 ARG A N 1
ATOM 709 C CA . ARG A 1 90 ? -7.045 -14.653 11.124 1.00 79.75 90 ARG A CA 1
ATOM 710 C C . ARG A 1 90 ? -8.286 -13.923 11.627 1.00 79.75 90 ARG A C 1
ATOM 712 O O . ARG A 1 90 ? -8.240 -13.312 12.692 1.00 79.75 90 ARG A O 1
ATOM 719 N N . VAL A 1 91 ? -9.385 -14.011 10.885 1.00 83.75 91 VAL A N 1
ATOM 720 C CA . VAL A 1 91 ? -10.696 -13.511 11.303 1.00 83.75 91 VAL A CA 1
ATOM 721 C C . VAL A 1 91 ? -11.145 -14.236 12.569 1.00 83.75 91 VAL A C 1
ATOM 723 O O . VAL A 1 91 ? -11.436 -13.563 13.552 1.00 83.75 91 VAL A O 1
ATOM 726 N N . ALA A 1 92 ? -11.076 -15.569 12.612 1.00 84.88 92 ALA A N 1
ATOM 727 C CA . ALA A 1 92 ? -11.442 -16.346 13.797 1.00 84.88 92 ALA A CA 1
ATOM 728 C C . ALA A 1 92 ? -10.597 -15.983 15.033 1.00 84.88 92 ALA A C 1
ATOM 730 O O . ALA A 1 92 ? -11.127 -15.849 16.136 1.00 84.88 92 ALA A O 1
ATOM 731 N N . GLU A 1 93 ? -9.287 -15.777 14.866 1.00 86.88 93 GLU A N 1
ATOM 732 C CA . GLU A 1 93 ? -8.408 -15.347 15.960 1.00 86.88 93 GLU A CA 1
ATOM 733 C C . GLU A 1 93 ? -8.777 -13.944 16.473 1.00 86.88 93 GLU A C 1
ATOM 735 O O . GLU A 1 93 ? -8.873 -13.720 17.682 1.00 86.88 93 GLU A O 1
ATOM 740 N N . LEU A 1 94 ? -9.026 -12.997 15.563 1.00 90.81 94 LEU A N 1
ATOM 741 C CA . LEU A 1 94 ? -9.428 -11.633 15.916 1.00 90.81 94 LEU A CA 1
ATOM 742 C C . LEU A 1 94 ? -10.821 -11.584 16.553 1.00 90.81 94 LEU A C 1
ATOM 744 O O . LEU A 1 94 ? -11.066 -10.763 17.438 1.00 90.81 94 LEU A O 1
ATOM 748 N N . GLU A 1 95 ? -11.739 -12.445 16.126 1.00 93.25 95 GLU A N 1
ATOM 749 C CA . GLU A 1 95 ? -13.058 -12.596 16.739 1.00 93.25 95 GLU A CA 1
ATOM 750 C C . GLU A 1 95 ? -12.947 -13.161 18.158 1.00 93.25 95 GLU A C 1
ATOM 752 O O . GLU A 1 95 ? -13.574 -12.622 19.074 1.00 93.25 95 GLU A O 1
ATOM 757 N N . ALA A 1 96 ? -12.091 -14.166 18.371 1.00 93.81 96 ALA A N 1
ATOM 758 C CA . ALA A 1 96 ? -11.815 -14.709 19.700 1.00 93.81 96 ALA A CA 1
ATOM 759 C C . ALA A 1 96 ? -11.216 -13.645 20.639 1.00 93.81 96 ALA A C 1
ATOM 761 O O . ALA A 1 96 ? -11.717 -13.449 21.749 1.00 93.81 96 ALA A O 1
ATOM 762 N N . GLN A 1 97 ? -10.214 -12.891 20.172 1.00 94.44 97 GLN A N 1
ATOM 763 C CA . GLN A 1 97 ? -9.611 -11.789 20.936 1.00 94.44 97 GLN A CA 1
ATOM 764 C C . GLN A 1 97 ? -10.625 -10.682 21.255 1.00 94.44 97 GLN A C 1
ATOM 766 O O . GLN A 1 97 ? -10.659 -10.163 22.373 1.00 94.44 97 GLN A O 1
ATOM 771 N N . ASN A 1 98 ? -11.490 -10.327 20.300 1.00 94.75 98 ASN A N 1
ATOM 772 C CA . ASN A 1 98 ? -12.563 -9.361 20.540 1.00 94.75 98 ASN A CA 1
ATOM 773 C C . ASN A 1 98 ? -13.571 -9.862 21.580 1.00 94.75 98 ASN A C 1
ATOM 775 O O . ASN A 1 98 ? -14.040 -9.067 22.397 1.00 94.75 98 ASN A O 1
ATOM 779 N N . GLY A 1 99 ? -13.904 -11.154 21.564 1.00 96.06 99 GLY A N 1
ATOM 780 C CA . GLY A 1 99 ? -14.768 -11.773 22.569 1.00 96.06 99 GLY A CA 1
ATOM 781 C C . GLY A 1 99 ? -14.181 -11.664 23.976 1.00 96.06 99 GLY A C 1
ATOM 782 O O . GLY A 1 99 ? -14.858 -11.201 24.896 1.00 96.06 99 GLY A O 1
ATOM 783 N N . GLU A 1 100 ? -12.901 -12.003 24.132 1.00 96.56 100 GLU A N 1
ATOM 784 C CA . GLU A 1 100 ? -12.195 -11.912 25.414 1.00 96.56 100 GLU A CA 1
ATOM 785 C C . GLU A 1 100 ? -12.108 -10.466 25.928 1.00 96.56 100 GLU A C 1
ATOM 787 O O . GLU A 1 100 ? -12.401 -10.187 27.095 1.00 96.56 100 GLU A O 1
ATOM 792 N N . LEU A 1 101 ? -11.764 -9.513 25.055 1.00 96.38 101 LEU A N 1
ATOM 793 C CA . LEU A 1 101 ? -11.700 -8.097 25.423 1.00 96.38 101 LEU A CA 1
ATOM 794 C C . LEU A 1 101 ? -13.061 -7.555 25.874 1.00 96.38 101 LEU A C 1
ATOM 796 O O . LEU A 1 101 ? -13.121 -6.787 26.837 1.00 96.38 101 LEU A O 1
ATOM 800 N N . ARG A 1 102 ? -14.153 -7.966 25.222 1.00 96.81 102 ARG A N 1
ATOM 801 C CA . ARG A 1 102 ? -15.514 -7.572 25.617 1.00 96.81 102 ARG A CA 1
ATOM 802 C C . ARG A 1 102 ? -15.890 -8.122 26.989 1.00 96.81 102 ARG A C 1
ATOM 804 O O . ARG A 1 102 ? -16.331 -7.344 27.831 1.00 96.81 102 ARG A O 1
ATOM 811 N N . ALA A 1 103 ? -15.633 -9.403 27.250 1.00 96.06 103 ALA A N 1
ATOM 812 C CA . ALA A 1 103 ? -15.895 -10.006 28.558 1.00 96.06 103 ALA A CA 1
ATOM 813 C C . ALA A 1 103 ? -15.105 -9.304 29.681 1.00 96.06 103 ALA A C 1
ATOM 815 O O . ALA A 1 103 ? -15.646 -8.989 30.743 1.00 96.06 103 ALA A O 1
ATOM 816 N N . ASN A 1 104 ? -13.836 -8.972 29.427 1.00 96.94 104 ASN A N 1
ATOM 817 C CA . ASN A 1 104 ? -13.007 -8.227 30.376 1.00 96.94 104 ASN A CA 1
ATOM 818 C C . ASN A 1 104 ? -13.534 -6.807 30.640 1.00 96.94 104 ASN A C 1
ATOM 820 O O . ASN A 1 104 ? -13.482 -6.327 31.776 1.00 96.94 104 ASN A O 1
ATOM 824 N N . LEU A 1 105 ? -14.046 -6.122 29.613 1.00 96.62 105 LEU A N 1
ATOM 825 C CA . LEU A 1 105 ? -14.672 -4.808 29.775 1.00 96.62 105 LEU A CA 1
ATOM 826 C C . LEU A 1 105 ? -15.952 -4.890 30.613 1.00 96.62 105 LEU A C 1
ATOM 828 O O . LEU A 1 105 ? -16.138 -4.053 31.495 1.00 96.62 105 LEU A O 1
ATOM 832 N N . GLU A 1 106 ? -16.793 -5.901 30.399 1.00 97.00 106 GLU A N 1
ATOM 833 C CA . GLU A 1 106 ? -18.016 -6.113 31.184 1.00 97.00 106 GLU A CA 1
ATOM 834 C C . GLU A 1 106 ? -17.715 -6.345 32.671 1.00 97.00 106 GLU A C 1
ATOM 836 O O . GLU A 1 106 ? -18.341 -5.724 33.536 1.00 97.00 106 GLU A O 1
ATOM 841 N N . LEU A 1 107 ? -16.700 -7.157 32.984 1.00 96.56 107 LEU A N 1
ATOM 842 C CA . LEU A 1 107 ? -16.254 -7.365 34.366 1.00 96.56 107 LEU A CA 1
ATOM 843 C C . LEU A 1 107 ? -15.785 -6.057 35.015 1.00 96.56 107 LEU A C 1
ATOM 845 O O . LEU A 1 107 ? -16.209 -5.731 36.127 1.00 96.56 107 LEU A O 1
ATOM 849 N N . LYS A 1 108 ? -14.968 -5.266 34.307 1.00 96.25 108 LYS A N 1
ATOM 850 C CA . LYS A 1 108 ? -14.499 -3.965 34.810 1.00 96.25 108 LYS A CA 1
ATOM 851 C C . LYS A 1 108 ? -15.638 -2.974 35.022 1.00 96.25 108 LYS A C 1
ATOM 853 O O . LYS A 1 108 ? -15.616 -2.234 36.004 1.00 96.25 108 LYS A O 1
ATOM 858 N N . ILE A 1 109 ? -16.633 -2.951 34.134 1.00 97.12 109 ILE A N 1
ATOM 859 C CA . ILE A 1 109 ? -17.828 -2.114 34.304 1.00 97.12 109 ILE A CA 1
ATOM 860 C C . ILE A 1 109 ? -18.544 -2.497 35.602 1.00 97.12 109 ILE A C 1
ATOM 862 O O . ILE A 1 109 ? -18.818 -1.625 36.427 1.00 97.12 109 ILE A O 1
ATOM 866 N N . HIS A 1 110 ? -18.760 -3.790 35.839 1.00 96.19 110 HIS A N 1
ATOM 867 C CA . HIS A 1 110 ? -19.432 -4.260 37.047 1.00 96.19 110 HIS A CA 1
ATOM 868 C C . HIS A 1 110 ? -18.655 -3.930 38.339 1.00 96.19 110 HIS A C 1
ATOM 870 O O . HIS A 1 110 ? -19.245 -3.554 39.359 1.00 96.19 110 HIS A O 1
ATOM 876 N N . GLU A 1 111 ? -17.324 -4.030 38.318 1.00 96.75 111 GLU A N 1
ATOM 877 C CA . GLU A 1 111 ? -16.475 -3.608 39.440 1.00 96.75 111 GLU A CA 1
ATOM 878 C C . GLU A 1 111 ? -16.574 -2.102 39.704 1.00 96.75 111 GLU A C 1
ATOM 880 O O . GLU A 1 111 ? -16.745 -1.679 40.853 1.00 96.75 111 GLU A O 1
ATOM 885 N N . LEU A 1 112 ? -16.519 -1.286 38.650 1.00 96.25 112 LEU A N 1
ATOM 886 C CA . LEU A 1 112 ? -16.647 0.165 38.764 1.00 96.25 112 LEU A CA 1
ATOM 887 C C . LEU A 1 112 ? -18.019 0.573 39.306 1.00 96.25 112 LEU A C 1
ATOM 889 O O . LEU A 1 112 ? -18.102 1.482 40.134 1.00 96.25 112 LEU A O 1
ATOM 893 N N . GLU A 1 113 ? -19.089 -0.114 38.913 1.00 96.06 113 GLU A N 1
ATOM 894 C CA . GLU A 1 113 ? -20.431 0.113 39.455 1.00 96.06 113 GLU A CA 1
ATOM 895 C C . GLU A 1 113 ? -20.513 -0.204 40.952 1.00 96.06 113 GLU A C 1
ATOM 897 O O . GLU A 1 113 ? -21.070 0.587 41.722 1.00 96.06 113 GLU A O 1
ATOM 902 N N . LYS A 1 114 ? -19.898 -1.308 41.399 1.00 95.69 114 LYS A N 1
ATOM 903 C CA . LYS A 1 114 ? -19.799 -1.644 42.830 1.00 95.69 114 LYS A CA 1
ATOM 904 C C . LYS A 1 114 ? -19.047 -0.571 43.611 1.00 95.69 114 LYS A C 1
ATOM 906 O O . LYS A 1 114 ? -19.520 -0.136 44.666 1.00 95.69 114 LYS A O 1
ATOM 911 N N . ILE A 1 115 ? -17.902 -0.125 43.097 1.00 95.00 115 ILE A N 1
ATOM 912 C CA . ILE A 1 115 ? -17.092 0.926 43.728 1.00 95.00 115 ILE A CA 1
ATOM 913 C C . ILE A 1 115 ? -17.881 2.237 43.791 1.00 95.00 115 ILE A C 1
ATOM 915 O O . ILE A 1 115 ? -17.951 2.863 44.852 1.00 95.00 115 ILE A O 1
ATOM 919 N N . LYS A 1 116 ? -18.540 2.623 42.694 1.00 95.00 116 LYS A N 1
ATOM 920 C CA . LYS A 1 116 ? -19.389 3.818 42.626 1.00 95.00 116 LYS A CA 1
ATOM 921 C C . LYS A 1 116 ? -20.501 3.773 43.674 1.00 95.00 116 LYS A C 1
ATOM 923 O O . LYS A 1 116 ? -20.669 4.741 44.414 1.00 95.00 116 LYS A O 1
ATOM 928 N N . ALA A 1 117 ? -21.213 2.654 43.792 1.00 93.19 117 ALA A N 1
ATOM 929 C CA . ALA A 1 117 ? -22.272 2.491 44.786 1.00 93.19 117 ALA A CA 1
ATOM 930 C C . ALA A 1 117 ? -21.733 2.559 46.227 1.00 93.19 117 ALA A C 1
ATOM 932 O O . ALA A 1 117 ? -22.353 3.174 47.099 1.00 93.19 117 ALA A O 1
ATOM 933 N N . ALA A 1 118 ? -20.564 1.967 46.493 1.00 92.06 118 ALA A N 1
ATOM 934 C CA . ALA A 1 118 ? -19.922 2.035 47.805 1.00 92.06 118 ALA A CA 1
ATOM 935 C C . ALA A 1 118 ? -19.513 3.472 48.173 1.00 92.06 118 ALA A C 1
ATOM 937 O O . ALA A 1 118 ? -19.750 3.904 49.303 1.00 92.06 118 ALA A O 1
ATOM 938 N N . LEU A 1 119 ? -18.949 4.226 47.225 1.00 91.31 119 LEU A N 1
ATOM 939 C CA . LEU A 1 119 ? -18.592 5.635 47.415 1.00 91.31 119 LEU A CA 1
ATOM 940 C C . LEU A 1 119 ? -19.828 6.515 47.630 1.00 91.31 119 LEU A C 1
ATOM 942 O O . LEU A 1 119 ? -19.844 7.322 48.556 1.00 91.31 119 LEU A O 1
ATOM 946 N N . GLN A 1 120 ? -20.894 6.313 46.851 1.00 90.88 120 GLN A N 1
ATOM 947 C CA . GLN A 1 120 ? -22.160 7.033 47.034 1.00 90.88 120 GLN A CA 1
ATOM 948 C C . GLN A 1 120 ? -22.763 6.796 48.426 1.00 90.88 120 GLN A C 1
ATOM 950 O O . GLN A 1 120 ? -23.226 7.740 49.063 1.00 90.88 120 GLN A O 1
ATOM 955 N N . ARG A 1 121 ? -22.697 5.563 48.947 1.00 85.50 121 ARG A N 1
ATOM 956 C CA . ARG A 1 121 ? -23.140 5.257 50.318 1.00 85.50 121 ARG A CA 1
ATOM 957 C C . ARG A 1 121 ? -22.278 5.921 51.391 1.00 85.50 121 ARG A C 1
ATOM 959 O O . ARG A 1 121 ? -22.807 6.238 52.449 1.00 85.50 121 ARG A O 1
ATOM 966 N N . LYS A 1 122 ? -20.973 6.097 51.157 1.00 85.75 122 LYS A N 1
ATOM 967 C CA . LYS A 1 122 ? -20.086 6.811 52.093 1.00 85.75 122 LYS A CA 1
ATOM 968 C C . LYS A 1 122 ? -20.414 8.304 52.132 1.00 85.75 122 LYS A C 1
ATOM 970 O O . LYS A 1 122 ? -20.570 8.843 53.218 1.00 85.75 122 LYS A O 1
ATOM 975 N N . LEU A 1 123 ? -20.629 8.923 50.972 1.00 79.06 123 LEU A N 1
ATOM 976 C CA . LEU A 1 123 ? -21.021 10.335 50.861 1.00 79.06 123 LEU A CA 1
ATOM 977 C C . LEU A 1 123 ? -22.378 10.642 51.515 1.00 79.06 123 LEU A C 1
ATOM 979 O O . LEU A 1 123 ? -22.565 11.723 52.054 1.00 79.06 123 LEU A O 1
ATOM 983 N N . GLN A 1 124 ? -23.323 9.698 51.506 1.00 69.44 124 GLN A N 1
ATOM 984 C CA . GLN A 1 124 ? -24.622 9.865 52.178 1.00 69.44 124 GLN A CA 1
ATOM 985 C C . GLN A 1 124 ? -24.574 9.646 53.702 1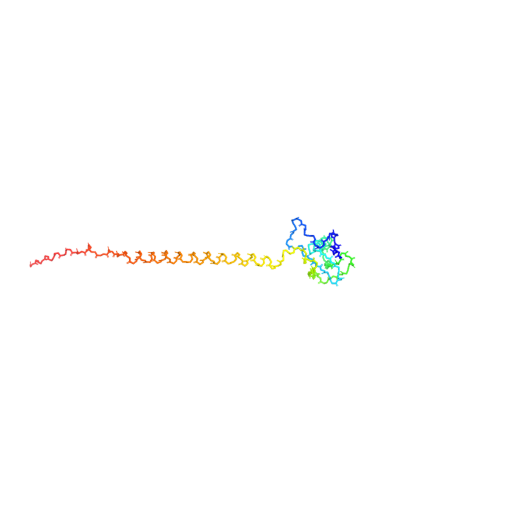.00 69.44 124 GLN A C 1
ATOM 987 O O . GLN A 1 124 ? -25.563 9.914 54.379 1.00 69.44 124 GLN A O 1
ATOM 992 N N . LYS A 1 125 ? -23.467 9.123 54.250 1.00 63.06 125 LYS A N 1
ATOM 993 C CA . LYS A 1 125 ? -23.326 8.769 55.674 1.00 63.06 125 LYS A CA 1
ATOM 994 C C . LYS A 1 125 ? -22.514 9.765 56.500 1.00 63.06 125 LYS A C 1
ATOM 996 O O . LYS A 1 125 ? -22.443 9.575 57.709 1.00 63.06 125 LYS A O 1
ATOM 1001 N N . GLU A 1 126 ? -21.931 10.798 55.898 1.00 50.88 126 GLU A N 1
ATOM 1002 C CA . GLU A 1 126 ? -21.371 11.930 56.643 1.00 50.88 126 GLU A CA 1
ATOM 1003 C C . GLU A 1 126 ? -22.448 13.013 56.805 1.00 50.88 126 GLU A C 1
ATOM 1005 O O . GLU A 1 126 ? -22.670 13.799 55.881 1.00 50.88 126 GLU A O 1
ATOM 1010 N N . PRO A 1 127 ? -23.156 13.090 57.949 1.00 52.16 127 PRO A N 1
ATOM 1011 C CA . PRO A 1 127 ? -23.808 14.330 58.316 1.00 52.16 127 PRO A CA 1
ATOM 1012 C C . PRO A 1 127 ? -22.708 15.359 58.584 1.00 52.16 127 PRO A C 1
ATOM 1014 O O . PRO A 1 127 ? -21.847 15.172 59.443 1.00 52.16 127 PRO A O 1
ATOM 1017 N N . VAL A 1 128 ? -22.734 16.452 57.830 1.00 58.00 128 VAL A N 1
ATOM 1018 C CA . VAL A 1 128 ? -22.006 17.669 58.176 1.00 58.00 128 VAL A CA 1
ATOM 1019 C C . VAL A 1 128 ? -22.654 18.223 59.449 1.00 58.00 128 VAL A C 1
ATOM 1021 O O . VAL A 1 128 ? -23.590 19.015 59.382 1.00 58.00 128 VAL A O 1
ATOM 1024 N N . ASP A 1 129 ? -22.185 17.787 60.619 1.00 56.81 129 ASP A N 1
ATOM 1025 C CA . ASP A 1 129 ? -22.464 18.444 61.901 1.00 56.81 129 ASP A CA 1
ATOM 1026 C C . ASP A 1 129 ? -21.636 19.744 61.972 1.00 56.81 129 ASP A C 1
ATOM 1028 O O . ASP A 1 129 ? -20.662 19.870 62.710 1.00 56.81 129 ASP A O 1
ATOM 1032 N N . LEU A 1 130 ? -22.012 20.738 61.164 1.00 54.19 130 LEU A N 1
ATOM 1033 C CA . LEU A 1 130 ? -21.654 22.141 61.385 1.00 54.19 130 LEU A CA 1
ATOM 1034 C C . LEU A 1 130 ? -22.934 22.904 61.720 1.00 54.19 130 LEU A C 1
ATOM 1036 O O . LEU A 1 130 ? -23.559 23.453 60.821 1.00 54.19 130 LEU A O 1
ATOM 1040 N N . CYS A 1 131 ? -23.340 22.889 62.994 1.00 53.19 131 CYS A N 1
ATOM 1041 C CA . CYS A 1 131 ? -24.091 23.966 63.667 1.00 53.19 131 CYS A CA 1
ATOM 1042 C C . CYS A 1 131 ? -24.664 23.471 65.003 1.00 53.19 131 CYS A C 1
ATOM 1044 O O . CYS A 1 131 ? -25.855 23.175 65.072 1.00 53.19 131 CYS A O 1
ATOM 1046 N N . LYS A 1 132 ? -23.864 23.411 66.080 1.00 50.91 132 LYS A N 1
ATOM 1047 C CA . LYS A 1 132 ? -24.432 23.389 67.449 1.00 50.91 132 LYS A CA 1
ATOM 1048 C C . LYS A 1 132 ? -23.747 24.276 68.499 1.00 50.91 132 LYS A C 1
ATOM 1050 O O . LYS A 1 132 ? -24.359 24.484 69.535 1.00 50.91 132 LYS A O 1
ATOM 1055 N N . ASP A 1 133 ? -22.608 24.918 68.222 1.00 55.84 133 ASP A N 1
ATOM 1056 C CA . ASP A 1 133 ? -21.862 25.642 69.276 1.00 55.84 133 ASP A CA 1
ATOM 1057 C C . ASP A 1 133 ? -21.868 27.182 69.181 1.00 55.84 133 ASP A C 1
ATOM 1059 O O . ASP A 1 133 ? -20.952 27.842 69.665 1.00 55.84 133 ASP A O 1
ATOM 1063 N N . LEU A 1 134 ? -22.902 27.803 68.605 1.00 55.84 134 LEU A N 1
ATOM 1064 C CA . LEU A 1 134 ? -23.051 29.268 68.638 1.00 55.84 134 LEU A CA 1
ATOM 1065 C C . LEU A 1 134 ? -24.401 29.684 69.234 1.00 55.84 134 LEU A C 1
ATOM 1067 O O . LEU A 1 134 ? -25.249 30.249 68.550 1.00 55.84 134 LEU A O 1
ATOM 1071 N N . GLU A 1 135 ? -24.591 29.443 70.533 1.00 55.50 135 GLU A N 1
ATOM 1072 C CA . GLU A 1 135 ? -25.565 30.207 71.320 1.00 55.50 135 GLU A CA 1
ATOM 1073 C C . GLU A 1 135 ? -24.908 31.490 71.869 1.00 55.50 135 GLU A C 1
ATOM 1075 O O . GLU A 1 135 ? -23.972 31.414 72.672 1.00 55.50 135 GLU A O 1
ATOM 1080 N N . PRO A 1 136 ? -25.375 32.695 71.495 1.00 50.12 136 PRO A N 1
ATOM 1081 C CA . PRO A 1 136 ? -24.907 33.930 72.107 1.00 50.12 136 PRO A CA 1
ATOM 1082 C C . PRO A 1 136 ? -25.585 34.150 73.469 1.00 50.12 136 PRO A C 1
ATOM 1084 O O . PRO A 1 136 ? -26.790 34.388 73.564 1.00 50.12 136 PRO A O 1
ATOM 1087 N N . LYS A 1 137 ? -24.792 34.142 74.548 1.00 54.78 137 LYS A N 1
ATOM 1088 C CA . LYS A 1 137 ? -25.217 34.591 75.885 1.00 54.78 137 LYS A CA 1
ATOM 1089 C C . LYS A 1 137 ? -25.406 36.114 75.904 1.00 54.78 137 LYS A C 1
ATOM 1091 O O . LYS A 1 137 ? -24.516 36.836 76.341 1.00 54.78 137 LYS A O 1
ATOM 1096 N N . TYR A 1 138 ? -26.565 36.616 75.484 1.00 47.97 138 TYR A N 1
ATOM 1097 C CA . TYR A 1 138 ? -26.961 37.999 75.773 1.00 47.97 138 TYR A CA 1
ATOM 1098 C C . TYR A 1 138 ? -27.775 38.055 77.071 1.00 47.97 138 TYR A C 1
ATOM 1100 O O . TYR A 1 138 ? -28.972 37.772 77.092 1.00 47.97 138 TYR A O 1
ATOM 1108 N N . LYS A 1 139 ? -27.123 38.450 78.171 1.00 50.06 139 LYS A N 1
ATOM 1109 C CA . LYS A 1 139 ? -27.818 38.974 79.354 1.00 50.06 139 LYS A CA 1
ATOM 1110 C C . LYS A 1 139 ? -28.306 40.388 79.022 1.00 50.06 139 LYS A C 1
ATOM 1112 O O . LYS A 1 139 ? -27.493 41.265 78.751 1.00 50.06 139 LYS A O 1
ATOM 1117 N N . ARG A 1 140 ? -29.623 40.612 79.041 1.00 49.19 140 ARG A N 1
ATOM 1118 C CA . ARG A 1 140 ? -30.196 41.962 79.151 1.00 49.19 140 ARG A CA 1
ATOM 1119 C C . ARG A 1 140 ? -30.081 42.397 80.606 1.00 49.19 140 ARG A C 1
ATOM 1121 O O . ARG A 1 140 ? -30.885 41.973 81.430 1.00 49.19 140 ARG A O 1
ATOM 1128 N N . GLU A 1 141 ? -29.108 43.240 80.919 1.00 49.09 141 GLU A N 1
ATOM 1129 C CA . GLU A 1 141 ? -29.209 44.081 82.108 1.00 49.09 141 GLU A CA 1
ATOM 1130 C C . GLU A 1 141 ? -30.124 45.25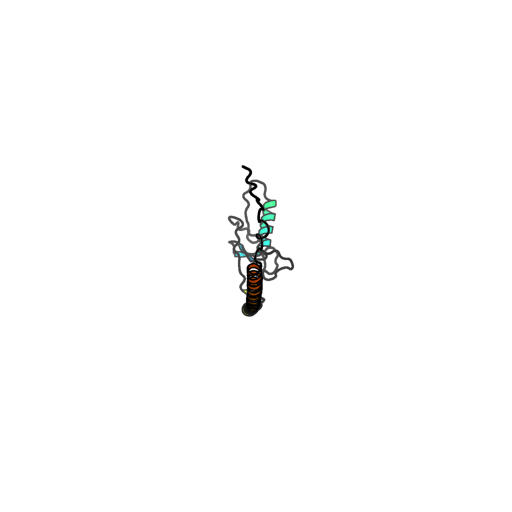3 81.756 1.00 49.09 141 GLU A C 1
ATOM 1132 O O . GLU A 1 141 ? -29.846 46.055 80.867 1.00 49.09 141 GLU A O 1
ATOM 1137 N N . SER A 1 142 ? -31.288 45.255 82.399 1.00 47.75 142 SER A N 1
ATOM 1138 C CA . SER A 1 142 ? -32.241 46.359 82.384 1.00 47.75 142 SER A CA 1
ATOM 1139 C C . SER A 1 142 ? -31.947 47.166 83.642 1.00 47.75 142 SER A C 1
ATOM 1141 O O . SER A 1 142 ? -32.239 46.685 84.735 1.00 47.75 142 SER A O 1
ATOM 1143 N N . SER A 1 143 ? -31.350 48.345 83.499 1.00 52.09 143 SER A N 1
ATOM 1144 C CA . SER A 1 143 ? -31.249 49.311 84.595 1.00 52.09 143 SER A CA 1
ATOM 1145 C C . SER A 1 143 ? -32.189 50.470 84.298 1.00 52.09 143 SER A C 1
ATOM 1147 O O . SER A 1 143 ? -32.123 51.069 83.223 1.00 52.09 143 SER A O 1
ATOM 1149 N N . ALA A 1 144 ? -33.101 50.668 85.248 1.00 46.81 144 ALA A N 1
ATOM 1150 C CA . ALA A 1 144 ? -33.973 51.821 85.402 1.00 46.81 144 ALA A CA 1
ATOM 1151 C C . ALA A 1 144 ? -33.184 53.090 85.753 1.00 46.81 144 ALA A C 1
ATOM 1153 O O . ALA A 1 144 ? -32.044 52.952 86.257 1.00 46.81 144 ALA A O 1
#

Secondary structure (DSSP, 8-state):
---B-TTT--BSS---TT--TT--EEE-TT--EEEHHHHHHHHHHHHHHSPTTSPPPEE-TTT-PEESSS--EE---GGGTTSS--HHHHHHHHHHHHHHHHHHHHHHHHHHHHHHHHHHHHHTS------SS-----------